Protein AF-A0A949TY79-F1 (afdb_monomer_lite)

Structure (mmCIF, N/CA/C/O backbone):
data_AF-A0A949TY79-F1
#
_entry.id   AF-A0A949TY79-F1
#
loop_
_atom_site.group_PDB
_atom_site.id
_atom_site.type_symbol
_atom_site.label_atom_id
_atom_site.label_alt_id
_atom_site.label_comp_id
_atom_site.label_asym_id
_atom_site.label_entity_id
_atom_site.label_seq_id
_atom_site.pdbx_PDB_ins_code
_atom_site.Cartn_x
_atom_site.Cartn_y
_atom_site.Cartn_z
_atom_site.occupancy
_atom_site.B_iso_or_equiv
_atom_site.auth_seq_id
_atom_site.auth_comp_id
_atom_site.auth_asym_id
_atom_site.auth_atom_id
_atom_site.pdbx_PDB_model_num
ATOM 1 N N . MET A 1 1 ? 4.361 -14.664 16.865 1.00 49.31 1 MET A N 1
ATOM 2 C CA . MET A 1 1 ? 3.889 -15.018 15.508 1.00 49.31 1 MET A CA 1
ATOM 3 C C . MET A 1 1 ? 3.863 -13.745 14.670 1.00 49.31 1 MET A C 1
ATOM 5 O O . MET A 1 1 ? 3.060 -12.863 14.949 1.00 49.31 1 MET A O 1
ATOM 9 N N . THR A 1 2 ? 4.820 -13.571 13.760 1.00 58.41 2 THR A N 1
ATOM 10 C CA . THR A 1 2 ? 5.008 -12.329 12.985 1.00 58.41 2 THR A CA 1
ATOM 11 C C . THR A 1 2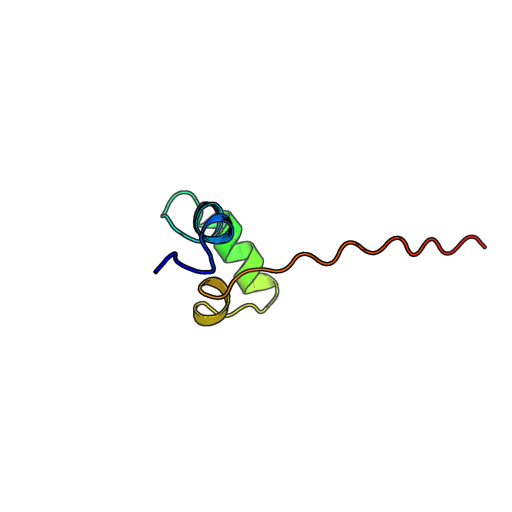 ? 3.897 -12.188 11.942 1.00 58.41 2 THR A C 1
ATOM 13 O O . THR A 1 2 ? 3.573 -13.153 11.256 1.00 58.41 2 THR A O 1
ATOM 16 N N . LYS A 1 3 ? 3.277 -11.006 11.832 1.00 66.06 3 LYS A N 1
ATOM 17 C CA . LYS A 1 3 ? 2.185 -10.757 10.875 1.00 66.06 3 LYS A CA 1
ATOM 18 C C . LYS A 1 3 ? 2.705 -10.907 9.438 1.00 66.06 3 LYS A C 1
ATOM 20 O O . LYS A 1 3 ? 3.686 -10.263 9.074 1.00 66.06 3 LYS A O 1
ATOM 25 N N . LEU A 1 4 ? 2.038 -11.723 8.620 1.00 69.00 4 LEU A N 1
ATOM 26 C CA . LEU A 1 4 ? 2.491 -12.079 7.265 1.00 69.00 4 LEU A CA 1
ATOM 27 C C . LEU A 1 4 ? 2.569 -10.870 6.304 1.00 69.00 4 LEU A C 1
ATOM 29 O O . LEU A 1 4 ? 3.352 -10.880 5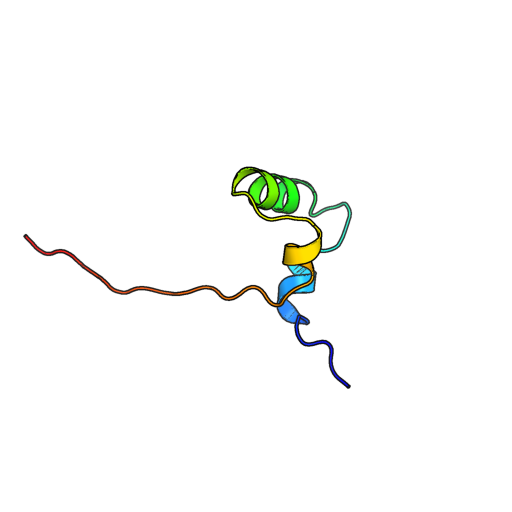.363 1.00 69.00 4 LEU A O 1
ATOM 33 N N . ASN A 1 5 ? 1.820 -9.795 6.575 1.00 66.50 5 ASN A N 1
ATOM 34 C CA . ASN A 1 5 ? 1.733 -8.574 5.761 1.00 66.50 5 ASN A CA 1
ATOM 35 C C . ASN A 1 5 ? 2.601 -7.399 6.269 1.00 66.50 5 ASN A C 1
ATOM 37 O O . ASN A 1 5 ? 2.294 -6.237 6.002 1.00 66.50 5 ASN A O 1
ATOM 41 N N . TRP A 1 6 ? 3.670 -7.685 7.015 1.00 67.31 6 TRP A N 1
ATOM 42 C CA . TRP A 1 6 ? 4.507 -6.694 7.709 1.00 67.31 6 TRP A CA 1
ATOM 43 C C . TRP A 1 6 ? 5.007 -5.529 6.831 1.00 67.31 6 TRP A C 1
ATOM 45 O O . TRP A 1 6 ? 5.015 -4.399 7.311 1.00 67.31 6 TRP A O 1
ATOM 55 N N . ARG A 1 7 ? 5.338 -5.766 5.552 1.00 69.06 7 ARG A N 1
ATOM 56 C CA . ARG A 1 7 ? 5.723 -4.718 4.579 1.00 69.06 7 ARG A CA 1
ATOM 57 C C . ARG A 1 7 ? 4.537 -4.034 3.895 1.00 69.06 7 ARG A C 1
ATOM 59 O O . ARG A 1 7 ? 4.534 -2.821 3.730 1.00 69.06 7 ARG A O 1
ATOM 66 N N . SER A 1 8 ? 3.504 -4.783 3.511 1.00 63.22 8 SER A N 1
ATOM 67 C CA . SER A 1 8 ? 2.331 -4.218 2.821 1.00 63.22 8 SER A CA 1
ATOM 68 C C . SER A 1 8 ? 1.530 -3.271 3.726 1.00 63.22 8 SER A C 1
ATOM 70 O O . SER A 1 8 ? 0.873 -2.352 3.235 1.00 63.22 8 SER A O 1
ATOM 72 N N . LYS A 1 9 ? 1.620 -3.443 5.053 1.00 66.94 9 LYS A N 1
ATOM 73 C CA . LYS A 1 9 ? 0.933 -2.613 6.052 1.00 66.94 9 LYS A CA 1
ATOM 74 C C . LYS A 1 9 ? 1.368 -1.138 6.043 1.00 66.94 9 LYS A C 1
ATOM 76 O O . LYS A 1 9 ? 0.544 -0.284 6.355 1.00 66.94 9 LYS A O 1
ATOM 81 N N . GLU A 1 10 ? 2.608 -0.826 5.651 1.00 68.00 10 GLU A N 1
ATOM 82 C CA . GLU A 1 10 ? 3.100 0.565 5.548 1.00 68.00 10 GLU A CA 1
ATOM 83 C C . GLU A 1 10 ? 2.338 1.398 4.508 1.00 68.00 10 GLU A C 1
ATOM 85 O O . GLU A 1 10 ? 2.174 2.608 4.665 1.00 68.00 10 GLU A O 1
ATOM 90 N N . PHE A 1 11 ? 1.852 0.744 3.453 1.00 57.38 11 PHE A N 1
ATOM 91 C CA . PHE A 1 11 ? 1.197 1.398 2.320 1.00 57.38 11 PHE A CA 1
ATOM 92 C C . PHE A 1 11 ? -0.325 1.254 2.341 1.00 57.38 11 PHE A C 1
ATOM 94 O O . PHE A 1 11 ? -1.034 2.035 1.712 1.00 57.38 11 PHE A O 1
ATOM 101 N N . THR A 1 12 ? -0.841 0.276 3.086 1.00 60.59 12 THR A N 1
ATOM 102 C CA . THR A 1 12 ? -2.272 -0.047 3.136 1.00 60.59 12 THR A CA 1
ATOM 103 C C . THR A 1 12 ? -2.957 0.409 4.417 1.00 60.59 12 THR A C 1
ATOM 105 O O . THR A 1 12 ? -4.180 0.313 4.476 1.00 60.59 12 THR A O 1
ATOM 108 N N . VAL A 1 13 ? -2.250 0.922 5.435 1.00 63.41 13 VAL A N 1
ATOM 109 C CA . VAL A 1 13 ? -2.841 1.307 6.733 1.00 63.41 13 VAL A CA 1
ATOM 110 C C . VAL A 1 13 ? -2.500 2.748 7.124 1.00 63.41 13 VAL A C 1
ATOM 112 O O . VAL A 1 13 ? -1.339 3.132 7.161 1.00 63.41 13 VAL A O 1
ATOM 115 N N . GLY A 1 14 ? -3.530 3.538 7.454 1.00 63.59 14 GLY A N 1
ATOM 116 C CA . GLY A 1 14 ? -3.407 4.918 7.944 1.00 63.59 14 GLY A CA 1
ATOM 117 C C . GLY A 1 14 ? -4.138 5.952 7.079 1.00 63.59 14 GLY A C 1
ATOM 118 O O . GLY A 1 14 ? -4.289 5.777 5.872 1.00 63.59 14 GLY A O 1
ATOM 119 N N . VAL A 1 15 ? -4.592 7.047 7.703 1.00 60.16 15 VAL A N 1
ATOM 120 C CA . VAL A 1 15 ? -5.361 8.127 7.043 1.00 60.16 15 VAL A CA 1
ATOM 121 C C . VAL A 1 15 ? -4.538 8.826 5.953 1.00 60.16 15 VAL A C 1
ATOM 123 O O . VAL A 1 15 ? -5.055 9.116 4.880 1.00 60.16 15 VAL A O 1
ATOM 126 N N . ALA A 1 16 ? -3.228 8.985 6.166 1.00 67.81 16 ALA A N 1
ATOM 127 C CA . ALA A 1 16 ? -2.302 9.576 5.193 1.00 67.81 16 ALA A CA 1
ATOM 128 C C . ALA A 1 16 ? -2.129 8.749 3.900 1.00 67.81 16 ALA A C 1
ATOM 130 O O . ALA A 1 16 ? -1.577 9.239 2.919 1.00 67.81 16 ALA A O 1
ATOM 131 N N . ARG A 1 17 ? -2.594 7.492 3.881 1.00 70.25 17 ARG A N 1
ATOM 132 C CA . ARG A 1 17 ? -2.475 6.561 2.746 1.00 70.25 17 ARG A CA 1
ATOM 133 C C . ARG A 1 17 ? -3.806 6.378 1.999 1.00 70.25 17 ARG A C 1
ATOM 135 O O . ARG A 1 17 ? -3.925 5.505 1.142 1.00 70.25 17 ARG A O 1
ATOM 142 N N . ALA A 1 18 ? -4.797 7.231 2.285 1.00 65.75 18 ALA A N 1
ATOM 143 C CA . ALA A 1 18 ? -6.077 7.302 1.577 1.00 65.75 18 ALA A CA 1
ATOM 144 C C . ALA A 1 18 ? -5.963 7.336 0.034 1.00 65.75 18 ALA A C 1
ATOM 146 O O . ALA A 1 18 ? -6.675 6.553 -0.596 1.00 65.75 18 ALA A O 1
ATOM 147 N N . PRO A 1 19 ? -5.059 8.121 -0.595 1.00 70.06 19 PRO A N 1
ATOM 148 C CA . PRO A 1 19 ? -4.937 8.129 -2.059 1.00 70.06 19 PRO A CA 1
ATOM 149 C C . PRO A 1 19 ? -4.383 6.818 -2.640 1.00 70.06 19 PRO A C 1
ATOM 151 O O . PRO A 1 19 ? -4.719 6.430 -3.755 1.00 70.06 19 PRO A O 1
ATOM 154 N N . GLN A 1 20 ? -3.554 6.090 -1.886 1.00 71.38 20 GLN A N 1
ATOM 155 C CA . GLN A 1 20 ? -3.055 4.784 -2.328 1.00 71.38 20 GLN A CA 1
ATOM 156 C C . GLN A 1 20 ? -4.166 3.731 -2.243 1.00 71.38 20 GLN A C 1
ATOM 158 O O . GLN A 1 20 ? -4.335 2.939 -3.165 1.00 71.38 20 GLN A O 1
ATOM 163 N N . ARG A 1 21 ? -4.997 3.779 -1.193 1.00 72.31 21 ARG A N 1
ATOM 164 C CA . ARG A 1 21 ? -6.188 2.922 -1.069 1.00 72.31 21 ARG A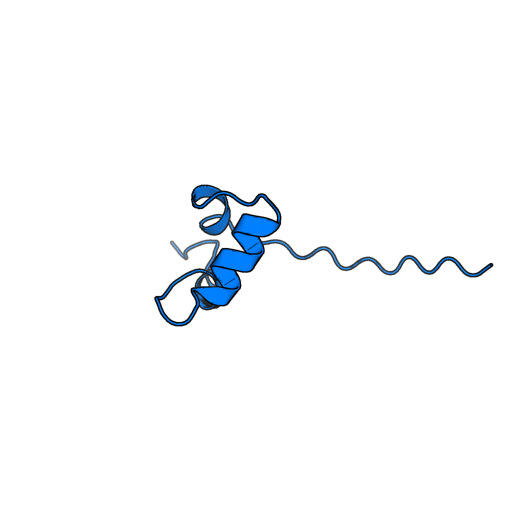 CA 1
ATOM 165 C C . ARG A 1 21 ? -7.217 3.180 -2.167 1.00 72.31 21 ARG A C 1
ATOM 167 O O . ARG A 1 21 ? -7.748 2.216 -2.703 1.00 72.31 21 ARG A O 1
ATOM 174 N N . SER A 1 22 ? -7.476 4.440 -2.528 1.00 73.56 22 SER A N 1
ATOM 175 C CA . SER A 1 22 ? -8.420 4.751 -3.610 1.00 73.56 22 SER A CA 1
ATOM 176 C C . SER A 1 22 ? -7.956 4.187 -4.950 1.00 73.56 22 SER A C 1
ATOM 178 O O . SER A 1 22 ? -8.780 3.683 -5.702 1.00 73.56 22 SER A O 1
ATOM 180 N N . LEU A 1 23 ? -6.646 4.186 -5.219 1.00 79.88 23 LEU A N 1
ATOM 181 C CA . LEU A 1 23 ? -6.094 3.551 -6.415 1.00 79.88 23 LEU A CA 1
ATOM 182 C C . LEU A 1 23 ? -6.328 2.032 -6.416 1.00 79.88 23 LEU A C 1
ATOM 184 O O . LEU A 1 23 ? -6.782 1.490 -7.420 1.00 79.88 23 LEU A O 1
ATOM 188 N N . PHE A 1 24 ? -6.078 1.349 -5.294 1.00 75.31 24 PHE A N 1
ATOM 189 C CA . PHE A 1 24 ? -6.366 -0.085 -5.176 1.00 75.31 24 PHE A CA 1
ATOM 190 C C . PHE A 1 24 ? -7.860 -0.392 -5.346 1.00 75.31 24 PHE A C 1
ATOM 192 O O . PHE A 1 24 ? -8.203 -1.336 -6.055 1.00 75.31 24 PHE A O 1
ATOM 199 N N . TYR A 1 25 ? -8.750 0.436 -4.793 1.00 74.19 25 TYR A N 1
ATOM 200 C CA . TYR A 1 25 ? -10.192 0.281 -5.000 1.00 74.19 25 TYR A CA 1
ATOM 201 C C . TYR A 1 25 ? -10.598 0.463 -6.467 1.00 74.19 25 TYR A C 1
ATOM 203 O O . TYR A 1 25 ? -11.381 -0.335 -6.977 1.00 74.19 25 TYR A O 1
ATOM 211 N N . SER A 1 26 ? -10.021 1.436 -7.179 1.00 79.50 26 SER A N 1
ATOM 212 C CA . SER A 1 26 ? -10.276 1.623 -8.615 1.00 79.50 26 SER A CA 1
ATOM 213 C C . SER A 1 26 ? -9.779 0.456 -9.476 1.00 79.50 26 SER A C 1
ATOM 215 O O . SER A 1 26 ? -10.345 0.195 -10.531 1.00 79.50 26 SER A O 1
ATOM 217 N N . MET A 1 27 ? -8.744 -0.262 -9.029 1.00 82.75 27 MET A N 1
ATOM 218 C CA . MET A 1 27 ? -8.239 -1.474 -9.690 1.00 82.75 27 MET A CA 1
ATOM 219 C C . MET A 1 27 ? -9.070 -2.732 -9.370 1.00 82.75 27 MET A C 1
ATOM 221 O O . MET A 1 27 ? -8.772 -3.803 -9.891 1.00 82.75 27 MET A O 1
ATOM 225 N N . GLY A 1 28 ? -10.106 -2.617 -8.530 1.00 83.62 28 GLY A N 1
ATOM 226 C CA . GLY A 1 28 ? -11.007 -3.717 -8.175 1.00 83.62 28 GLY A CA 1
ATOM 227 C C . GLY A 1 28 ? -10.617 -4.496 -6.917 1.00 83.62 28 GLY A C 1
ATOM 228 O O . GLY A 1 28 ? -11.251 -5.504 -6.615 1.00 83.62 28 GLY A O 1
ATOM 229 N N . TYR A 1 29 ? -9.609 -4.051 -6.159 1.00 80.81 29 TYR A N 1
ATOM 230 C CA . TYR A 1 29 ? -9.275 -4.681 -4.879 1.00 80.81 29 TYR A CA 1
ATOM 231 C C . TYR A 1 29 ? -10.339 -4.366 -3.830 1.00 80.81 29 TYR A C 1
ATOM 233 O O . TYR A 1 29 ? -10.762 -3.217 -3.703 1.00 80.81 29 TYR A O 1
ATOM 241 N N . LEU A 1 30 ? -10.738 -5.355 -3.026 1.00 81.25 30 LEU A N 1
ATOM 242 C CA . LEU A 1 30 ? -11.623 -5.118 -1.888 1.00 81.25 30 LEU A CA 1
ATOM 243 C C . LEU A 1 30 ? -10.826 -4.749 -0.625 1.00 81.25 30 LEU A C 1
ATOM 245 O O . LEU A 1 30 ? -9.644 -5.082 -0.502 1.00 81.25 30 LEU A O 1
ATOM 249 N N . PRO A 1 31 ? -11.469 -4.119 0.379 1.00 74.69 31 PRO A N 1
ATOM 250 C CA . PRO A 1 31 ? -10.836 -3.831 1.667 1.00 7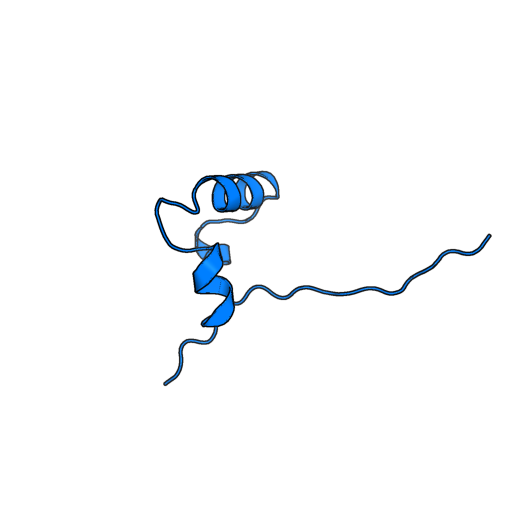4.69 31 PRO A CA 1
ATOM 251 C C . PRO A 1 31 ? -10.231 -5.073 2.338 1.00 74.69 31 PRO A C 1
ATOM 253 O O . PRO A 1 31 ? -9.157 -4.990 2.924 1.00 74.69 31 PRO A O 1
ATOM 256 N N . ALA A 1 32 ? -10.883 -6.231 2.194 1.00 76.31 32 ALA A N 1
ATOM 257 C CA . ALA A 1 32 ? -10.406 -7.512 2.716 1.00 76.31 32 ALA A CA 1
ATOM 258 C C . ALA A 1 32 ? -9.154 -8.043 1.988 1.00 76.31 32 ALA A C 1
ATOM 260 O O . ALA A 1 32 ? -8.397 -8.833 2.552 1.00 76.31 32 ALA A O 1
ATOM 261 N N . ASP A 1 33 ? -8.902 -7.613 0.749 1.00 77.81 33 ASP A N 1
ATOM 262 C CA . ASP A 1 33 ? -7.713 -8.013 -0.010 1.00 77.81 33 ASP A CA 1
ATOM 263 C C . ASP A 1 33 ? -6.483 -7.184 0.366 1.00 77.81 33 ASP A C 1
ATOM 265 O O . ASP A 1 33 ? -5.365 -7.687 0.307 1.00 77.81 33 ASP A O 1
ATOM 269 N N . LEU A 1 34 ? -6.679 -5.952 0.846 1.00 74.56 34 LEU A N 1
ATOM 270 C CA . LEU A 1 34 ? -5.603 -5.097 1.365 1.00 74.56 34 LEU A CA 1
ATOM 271 C C . LEU A 1 34 ? -5.011 -5.620 2.684 1.00 74.56 34 LEU A C 1
ATOM 273 O O . LEU A 1 34 ? -3.909 -5.226 3.069 1.00 74.56 34 LEU A O 1
ATOM 277 N N . GLU A 1 35 ? -5.727 -6.502 3.386 1.00 77.31 35 GLU A N 1
ATOM 278 C CA . GLU A 1 35 ? -5.231 -7.165 4.595 1.00 77.31 35 GLU A CA 1
ATOM 279 C C . GLU A 1 35 ? -4.315 -8.356 4.282 1.00 77.31 35 GLU A C 1
ATOM 281 O O . GLU A 1 35 ? -3.487 -8.739 5.119 1.00 77.31 35 GLU A O 1
ATOM 286 N N . LYS A 1 36 ? -4.420 -8.916 3.073 1.00 79.69 36 LYS A N 1
ATOM 287 C CA . LYS A 1 36 ? -3.568 -10.007 2.594 1.00 79.69 36 LYS A CA 1
ATOM 288 C C . LYS A 1 36 ? -2.185 -9.462 2.206 1.00 79.69 36 LYS A C 1
ATOM 290 O O . LYS A 1 36 ? -2.044 -8.282 1.882 1.00 79.69 36 LYS A O 1
ATOM 295 N N . PRO A 1 37 ? -1.125 -10.288 2.255 1.00 76.00 37 PRO A N 1
ATOM 296 C CA . PRO A 1 37 ? 0.170 -9.878 1.726 1.00 76.00 37 PRO A CA 1
ATOM 297 C C . PRO A 1 37 ? 0.048 -9.567 0.227 1.00 76.00 37 PRO A C 1
ATOM 299 O O . PRO A 1 37 ? -0.442 -10.391 -0.543 1.00 76.00 37 PRO A O 1
ATOM 302 N N . LEU A 1 38 ? 0.499 -8.381 -0.182 1.00 81.62 38 LEU A N 1
ATOM 303 C CA . LEU A 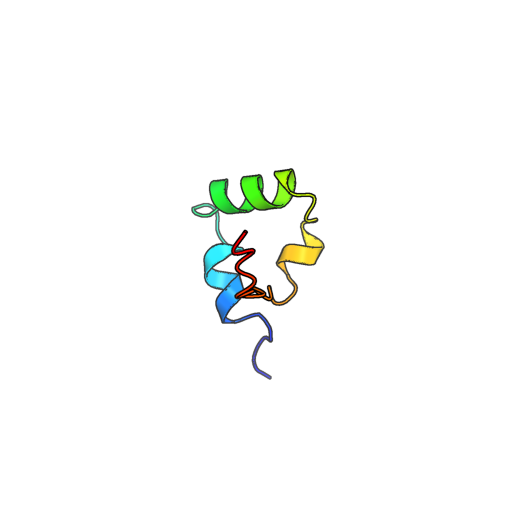1 38 ? 0.522 -7.978 -1.589 1.00 81.62 38 LEU A CA 1
ATOM 304 C C . LEU A 1 38 ? 1.774 -8.547 -2.263 1.00 81.62 38 LEU A C 1
ATOM 306 O O . LEU A 1 38 ? 2.885 -8.338 -1.773 1.00 81.62 38 LEU A O 1
ATOM 310 N N . ILE A 1 39 ? 1.592 -9.241 -3.387 1.00 81.38 39 ILE A N 1
ATOM 311 C CA . ILE A 1 39 ? 2.675 -9.866 -4.155 1.00 81.38 39 ILE A CA 1
ATOM 312 C C . ILE A 1 39 ? 2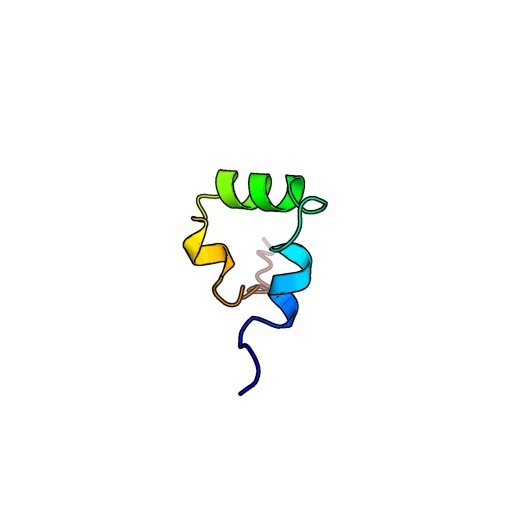.830 -9.120 -5.482 1.00 81.38 39 ILE A C 1
ATOM 314 O O . ILE A 1 39 ? 1.921 -9.121 -6.307 1.00 81.38 39 ILE A O 1
ATOM 318 N N . GLY A 1 40 ? 3.982 -8.477 -5.680 1.00 83.25 40 GLY A N 1
ATOM 319 C CA . GLY A 1 40 ? 4.355 -7.881 -6.962 1.00 83.25 40 GLY A CA 1
ATOM 320 C C . GLY A 1 40 ? 5.029 -8.920 -7.854 1.00 83.25 40 GLY A C 1
ATOM 321 O O . GLY A 1 40 ? 6.021 -9.520 -7.445 1.00 83.25 40 GLY A O 1
ATOM 322 N N . ILE A 1 41 ? 4.501 -9.127 -9.059 1.00 83.88 41 ILE A N 1
ATOM 323 C CA . ILE A 1 41 ? 5.093 -10.016 -10.064 1.00 83.88 41 ILE A CA 1
ATOM 324 C C . ILE A 1 41 ? 5.897 -9.146 -11.033 1.00 83.88 41 ILE A C 1
ATOM 326 O O . ILE A 1 41 ? 5.322 -8.363 -11.784 1.00 83.88 41 ILE A O 1
ATOM 330 N N . ALA A 1 42 ? 7.225 -9.258 -10.997 1.00 83.75 42 ALA A N 1
ATOM 331 C CA . ALA A 1 42 ? 8.099 -8.611 -11.970 1.00 83.75 42 ALA A CA 1
ATOM 332 C C . ALA A 1 42 ? 8.254 -9.534 -13.184 1.00 83.75 42 ALA A C 1
ATOM 334 O O . ALA A 1 42 ? 8.819 -10.619 -13.061 1.00 83.75 42 ALA A O 1
ATOM 335 N N . ASN A 1 43 ? 7.733 -9.110 -14.335 1.00 78.12 43 ASN A N 1
ATOM 336 C CA . ASN A 1 43 ? 7.913 -9.812 -15.603 1.00 78.12 43 ASN A CA 1
ATOM 337 C C . ASN A 1 43 ? 8.989 -9.108 -16.449 1.00 78.12 43 ASN A C 1
ATOM 339 O O . ASN A 1 43 ? 9.069 -7.881 -16.434 1.00 78.12 43 ASN A O 1
ATOM 343 N N . ILE A 1 44 ? 9.797 -9.886 -17.171 1.00 76.25 44 ILE A N 1
ATOM 344 C CA . ILE A 1 44 ? 10.904 -9.435 -18.045 1.00 76.25 44 ILE A CA 1
ATOM 345 C C . ILE A 1 44 ? 10.617 -9.792 -19.518 1.00 76.25 44 ILE A C 1
ATOM 347 O O . ILE A 1 44 ? 11.503 -9.992 -20.342 1.00 76.25 44 ILE A O 1
ATOM 351 N N . ASP A 1 45 ? 9.335 -9.889 -19.856 1.00 79.44 45 ASP A N 1
ATOM 352 C CA . ASP A 1 45 ? 8.919 -10.140 -21.226 1.00 79.44 45 ASP A CA 1
ATOM 353 C C . ASP A 1 45 ? 9.173 -8.910 -22.104 1.00 79.44 45 ASP A C 1
ATOM 355 O O . ASP A 1 45 ? 8.567 -7.849 -21.928 1.00 79.44 45 ASP A O 1
ATOM 359 N N . ASN A 1 46 ? 10.092 -9.072 -23.052 1.00 74.50 46 ASN A N 1
ATOM 360 C CA . ASN A 1 46 ? 10.474 -8.057 -24.015 1.00 74.50 46 ASN A CA 1
ATOM 361 C C . ASN A 1 46 ? 10.135 -8.608 -25.401 1.00 74.50 46 ASN A C 1
ATOM 363 O O . ASN A 1 46 ? 10.909 -9.377 -25.971 1.00 74.50 46 ASN A O 1
ATOM 367 N N . HIS A 1 47 ? 8.996 -8.208 -25.965 1.00 63.97 47 HIS A N 1
ATOM 368 C CA . HIS A 1 47 ? 8.688 -8.498 -27.363 1.00 63.97 47 HIS A CA 1
ATOM 369 C C . HIS A 1 47 ? 9.598 -7.660 -28.277 1.00 63.97 47 HIS A C 1
ATOM 371 O O . HIS A 1 47 ? 9.252 -6.545 -28.666 1.00 63.97 47 HIS A O 1
ATOM 377 N N . SER A 1 48 ? 10.782 -8.185 -28.605 1.00 63.75 48 SER A N 1
ATOM 378 C CA . SER A 1 48 ? 11.582 -7.681 -29.722 1.00 63.75 48 SER A CA 1
ATOM 379 C C . SER A 1 48 ? 10.973 -8.205 -31.023 1.00 63.75 48 SER A C 1
ATOM 381 O O . SER A 1 48 ? 11.108 -9.390 -31.334 1.00 63.75 48 SER A O 1
ATOM 383 N N . GLN A 1 49 ? 10.259 -7.330 -31.728 1.00 57.16 49 GLN A N 1
ATOM 384 C CA . GLN A 1 49 ? 9.977 -7.490 -33.157 1.00 57.16 49 GLN A CA 1
ATOM 385 C C . GLN A 1 49 ? 11.266 -7.300 -33.959 1.00 57.16 49 GLN A C 1
ATOM 387 O O . GLN A 1 49 ? 12.070 -6.427 -33.554 1.00 57.16 49 GLN A O 1
#

Foldseek 3Di:
DDQPQVPLCVQLDDPVNVVVVVVCVVVPDDNVNSSDHDDDDDDPDDPDD

Sequence (49 aa):
MTKLNWRSKEFTVGVARAPQRSLFYSMGYLPADLEKPLIGIANIDNHSQ

Radius of gyration: 14.16 Å; chains: 1; bounding box: 23×25×49 Å

pLDDT: mean 71.85, std 8.32, range [49.31, 83.88]

Organism: NCBI:txid2794346

Secondary structure (DSSP, 8-state):
---TTTTTHHHHSSGGGHHHHHHHHHTT--TTTTTSPP-----------